Protein AF-A0A843RN71-F1 (afd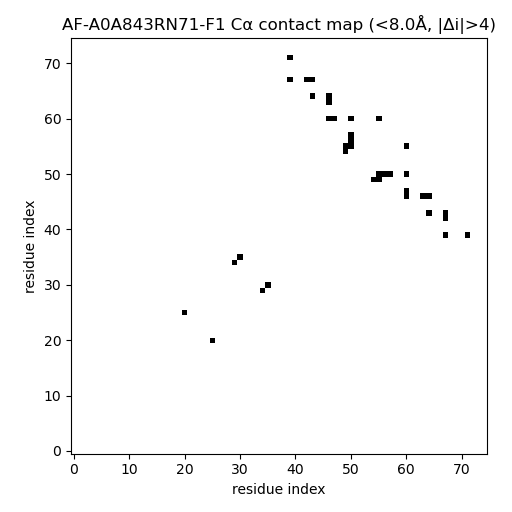b_monomer)

Radius of gyration: 21.61 Å; Cα contacts (8 Å, |Δi|>4): 19; chains: 1; bounding box: 66×31×25 Å

Mean predicted aligned error: 15.31 Å

Structure (mmCIF, N/CA/C/O backbone):
data_AF-A0A843RN71-F1
#
_entry.id   AF-A0A843RN71-F1
#
loop_
_atom_site.group_PDB
_atom_site.id
_atom_site.type_symbol
_atom_site.label_atom_id
_atom_site.label_alt_id
_atom_site.label_comp_id
_atom_site.label_asym_id
_atom_site.label_entity_id
_atom_site.label_seq_id
_atom_site.pdbx_PDB_ins_code
_atom_site.Cartn_x
_atom_site.Cartn_y
_atom_site.Cartn_z
_atom_site.occupancy
_atom_site.B_iso_or_equiv
_atom_site.auth_seq_id
_atom_site.auth_comp_id
_atom_site.auth_asym_id
_atom_site.auth_atom_id
_atom_site.pdbx_PDB_model_num
ATOM 1 N N . MET A 1 1 ? 54.416 -18.501 -13.448 1.00 51.78 1 MET A N 1
ATOM 2 C CA . MET A 1 1 ? 53.252 -19.400 -13.629 1.00 51.78 1 MET A CA 1
ATOM 3 C C . MET A 1 1 ? 52.343 -19.507 -12.396 1.00 51.78 1 MET A C 1
ATOM 5 O O . MET A 1 1 ? 51.224 -19.969 -12.533 1.00 51.78 1 MET A O 1
ATOM 9 N N . THR A 1 2 ? 52.750 -19.046 -11.205 1.00 55.12 2 THR A N 1
ATOM 10 C CA . THR A 1 2 ? 51.935 -19.128 -9.972 1.00 55.12 2 THR A CA 1
ATOM 11 C C . THR A 1 2 ? 50.889 -18.013 -9.824 1.00 55.12 2 THR A C 1
ATOM 13 O O . THR A 1 2 ? 49.813 -18.245 -9.282 1.00 55.12 2 THR A O 1
ATOM 16 N N . LYS A 1 3 ? 51.157 -16.810 -10.353 1.00 52.00 3 LYS A N 1
ATOM 17 C CA . LYS A 1 3 ? 50.245 -15.651 -10.253 1.00 52.00 3 LYS A CA 1
ATOM 18 C C . LYS A 1 3 ? 48.958 -15.805 -11.079 1.00 52.00 3 LYS A C 1
ATOM 20 O O . LYS A 1 3 ? 47.906 -15.334 -10.666 1.00 52.00 3 LYS A O 1
ATOM 25 N N . THR A 1 4 ? 49.032 -16.495 -12.217 1.00 57.81 4 THR A N 1
ATOM 26 C CA . THR A 1 4 ? 47.884 -16.753 -13.104 1.00 57.81 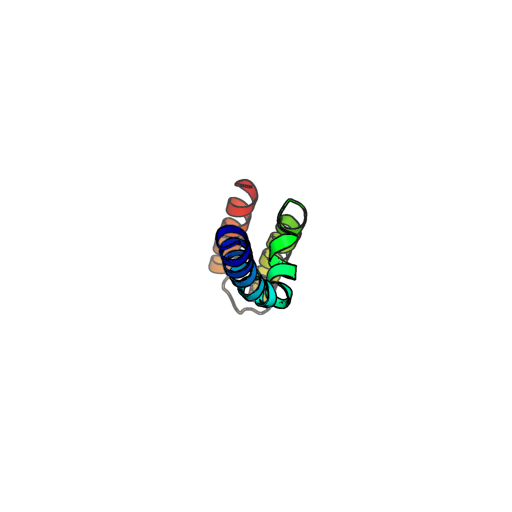4 THR A CA 1
ATOM 27 C C . THR A 1 4 ? 46.942 -17.814 -12.535 1.00 57.81 4 THR A C 1
ATOM 29 O O . THR A 1 4 ? 45.730 -17.667 -12.635 1.00 57.81 4 THR A O 1
ATOM 32 N N . ALA A 1 5 ? 47.483 -18.839 -11.867 1.00 58.59 5 ALA A N 1
ATOM 33 C CA . ALA A 1 5 ? 46.687 -19.859 -11.184 1.00 58.59 5 ALA A CA 1
ATOM 34 C C . ALA A 1 5 ? 45.936 -19.291 -9.965 1.00 58.59 5 ALA A C 1
ATOM 36 O O . ALA A 1 5 ? 44.770 -19.613 -9.751 1.00 58.59 5 ALA A O 1
ATOM 37 N N . ALA A 1 6 ? 46.572 -18.387 -9.208 1.00 60.03 6 ALA A N 1
A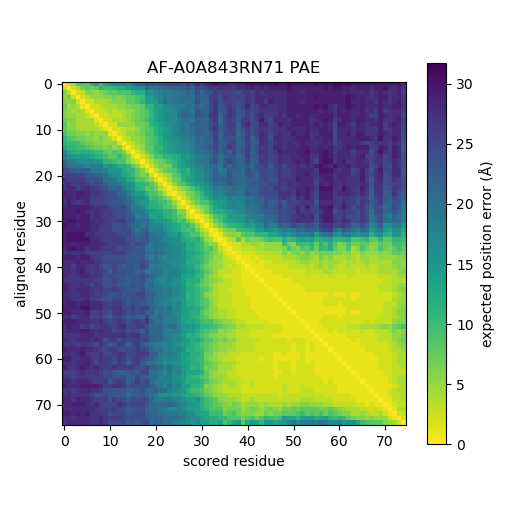TOM 38 C CA . ALA A 1 6 ? 45.932 -17.705 -8.083 1.00 60.03 6 ALA A CA 1
ATOM 39 C C . ALA A 1 6 ? 44.773 -16.796 -8.533 1.00 60.03 6 ALA A C 1
ATOM 41 O O . ALA A 1 6 ? 43.712 -16.797 -7.913 1.00 60.03 6 ALA A O 1
ATOM 42 N N . ALA A 1 7 ? 44.941 -16.075 -9.647 1.00 61.22 7 ALA A N 1
ATOM 43 C CA . ALA A 1 7 ? 43.882 -15.238 -10.210 1.00 61.22 7 ALA A CA 1
ATOM 44 C C . ALA A 1 7 ? 42.666 -16.062 -10.677 1.00 61.22 7 ALA A C 1
ATOM 46 O O . ALA A 1 7 ? 41.527 -15.660 -10.449 1.00 61.22 7 ALA A O 1
ATOM 47 N N . ALA A 1 8 ? 42.899 -17.240 -11.267 1.00 61.78 8 ALA A N 1
ATOM 48 C CA . ALA A 1 8 ? 41.829 -18.135 -11.707 1.00 61.78 8 ALA A CA 1
ATOM 49 C C . ALA A 1 8 ? 41.032 -18.736 -10.532 1.00 61.78 8 ALA A C 1
ATOM 51 O O . ALA A 1 8 ? 39.806 -18.826 -10.599 1.00 61.78 8 ALA A O 1
ATOM 52 N N . LEU A 1 9 ? 41.705 -19.085 -9.429 1.00 60.66 9 LEU A N 1
ATOM 53 C CA . LEU A 1 9 ? 41.047 -19.585 -8.217 1.00 60.66 9 LEU A CA 1
ATOM 54 C C . LEU A 1 9 ? 40.159 -18.521 -7.557 1.00 60.66 9 LEU A C 1
ATOM 56 O O . LEU A 1 9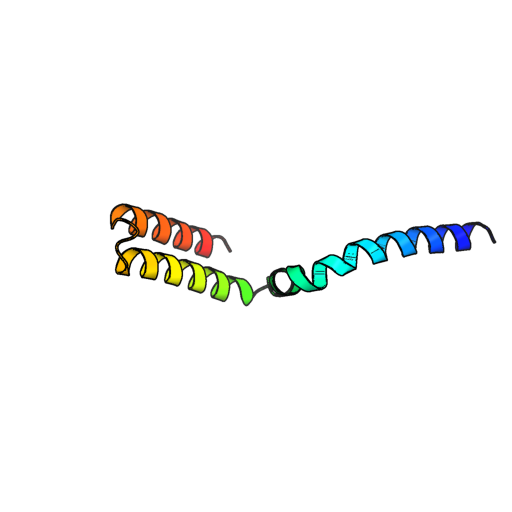 ? 39.019 -18.815 -7.202 1.00 60.66 9 LEU A O 1
ATOM 60 N N . ILE A 1 10 ? 40.632 -17.274 -7.468 1.00 63.66 10 ILE A N 1
ATOM 61 C CA . ILE A 1 10 ? 39.859 -16.165 -6.885 1.00 63.66 10 ILE A CA 1
ATOM 62 C C . ILE A 1 10 ? 38.638 -15.830 -7.756 1.00 63.66 10 ILE A C 1
ATOM 64 O O . ILE A 1 10 ? 37.550 -15.612 -7.229 1.00 63.66 10 ILE A O 1
ATOM 68 N N . ALA A 1 11 ? 38.780 -15.863 -9.085 1.00 61.00 11 ALA A N 1
ATOM 69 C CA . ALA A 1 11 ? 37.668 -15.623 -10.005 1.00 61.00 11 ALA A CA 1
ATOM 70 C C . ALA A 1 11 ? 36.562 -16.693 -9.903 1.00 61.00 11 ALA A C 1
ATOM 72 O O . ALA A 1 11 ? 35.380 -16.370 -10.007 1.00 61.00 11 ALA A O 1
ATOM 73 N N . SER A 1 12 ? 36.922 -17.955 -9.637 1.00 59.47 12 SER A N 1
ATOM 74 C CA . SER A 1 12 ? 35.944 -19.048 -9.500 1.00 59.47 12 SER A CA 1
ATOM 75 C C . SER A 1 12 ? 35.030 -18.907 -8.273 1.00 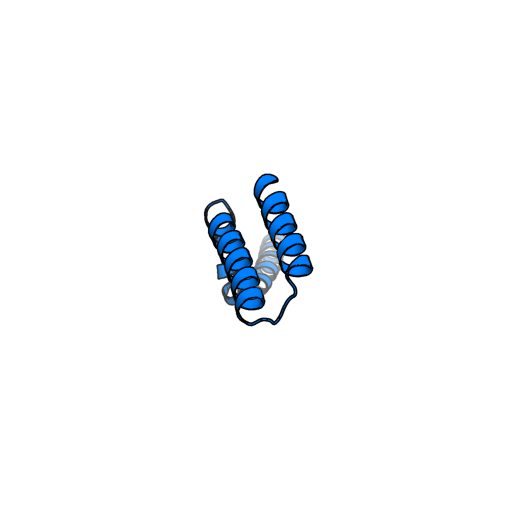59.47 12 SER A C 1
ATOM 77 O O . SER A 1 12 ? 33.890 -19.370 -8.290 1.00 59.47 12 SER A O 1
ATOM 79 N N . MET A 1 13 ? 35.487 -18.199 -7.235 1.00 58.88 13 MET A N 1
ATOM 80 C CA . MET A 1 13 ? 34.746 -18.000 -5.986 1.00 58.88 13 MET A CA 1
ATOM 81 C C . MET A 1 13 ? 33.578 -17.005 -6.139 1.00 58.88 13 MET A C 1
ATOM 83 O O . MET A 1 13 ? 32.590 -17.098 -5.414 1.00 58.88 13 MET A O 1
ATOM 87 N N . PHE A 1 14 ? 33.646 -16.103 -7.126 1.00 57.69 14 PHE A N 1
ATOM 88 C CA . PHE A 1 14 ? 32.576 -15.147 -7.447 1.00 57.69 14 PHE A CA 1
ATOM 89 C C . PHE A 1 14 ? 31.442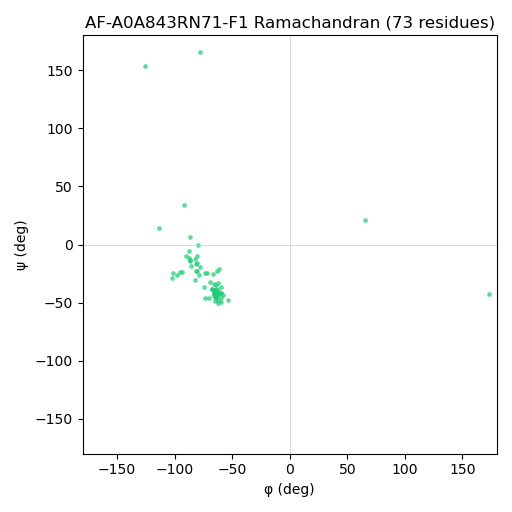 -15.744 -8.293 1.00 57.69 14 PHE A C 1
ATOM 91 O O . PHE A 1 14 ? 30.363 -15.163 -8.365 1.00 57.69 14 PHE A O 1
ATOM 98 N N . LEU A 1 15 ? 31.651 -16.902 -8.928 1.00 56.88 15 LEU A N 1
ATOM 99 C CA . LEU A 1 15 ? 30.626 -17.528 -9.772 1.00 56.88 15 LEU A CA 1
ATOM 100 C C . LEU A 1 15 ? 29.592 -18.323 -8.960 1.00 56.88 15 LEU A C 1
ATOM 102 O O . LEU A 1 15 ? 28.465 -18.507 -9.416 1.00 56.88 15 LEU A O 1
ATOM 106 N N . VAL A 1 16 ? 29.932 -18.756 -7.741 1.00 55.75 16 VAL A N 1
ATOM 107 C CA . VAL A 1 16 ? 29.030 -19.561 -6.895 1.00 55.75 16 VAL A CA 1
ATOM 108 C C . VAL A 1 16 ? 27.994 -18.693 -6.162 1.00 55.75 16 VAL A C 1
ATOM 110 O O . VAL A 1 16 ? 26.907 -19.170 -5.848 1.00 55.75 16 VAL A O 1
ATOM 113 N N . THR A 1 17 ? 28.259 -17.399 -5.956 1.00 55.53 17 THR A N 1
ATOM 114 C CA . THR A 1 17 ? 27.310 -16.475 -5.302 1.00 55.53 17 THR A CA 1
ATOM 115 C C . THR A 1 17 ? 26.234 -15.925 -6.250 1.00 55.53 17 THR A C 1
ATOM 117 O O . THR A 1 17 ? 25.238 -15.372 -5.791 1.00 55.53 17 THR A O 1
ATOM 120 N N . GLY A 1 18 ? 26.386 -16.110 -7.567 1.00 49.03 18 GLY A N 1
ATOM 121 C CA . GLY A 1 18 ? 25.461 -15.590 -8.583 1.00 49.03 18 GLY A CA 1
ATOM 122 C C . GLY A 1 18 ? 24.262 -16.488 -8.911 1.00 49.03 18 GLY A C 1
ATOM 123 O O . GLY A 1 18 ? 23.299 -16.022 -9.514 1.00 49.03 18 GLY A O 1
ATOM 124 N N . CYS A 1 19 ? 24.265 -17.763 -8.509 1.00 51.38 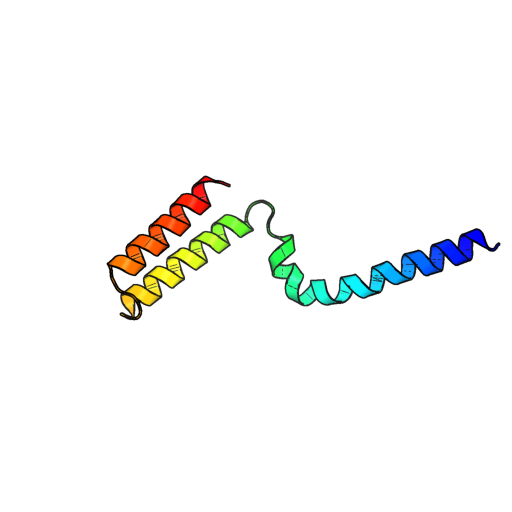19 CYS A N 1
ATOM 125 C CA . CYS A 1 19 ? 23.227 -18.707 -8.950 1.00 51.38 19 CYS A CA 1
ATOM 126 C C . CYS A 1 19 ? 21.914 -18.608 -8.145 1.00 51.38 19 CYS A C 1
ATOM 128 O O . CYS A 1 19 ? 20.862 -19.042 -8.606 1.00 51.38 19 CYS A O 1
ATOM 130 N N . GLN A 1 20 ? 21.933 -17.969 -6.970 1.00 47.12 20 GLN A N 1
ATOM 131 C CA . GLN A 1 20 ? 20.721 -17.734 -6.172 1.00 47.12 20 GLN A CA 1
ATOM 132 C C . GLN A 1 20 ? 19.993 -16.428 -6.558 1.00 47.12 20 GLN A C 1
ATOM 134 O O . GLN A 1 20 ? 18.831 -16.223 -6.204 1.00 47.12 20 GLN A O 1
ATOM 139 N N . ALA A 1 21 ? 20.639 -15.568 -7.353 1.00 49.41 21 ALA A N 1
ATOM 140 C CA . ALA A 1 21 ? 20.057 -14.332 -7.869 1.00 49.41 21 ALA A CA 1
ATOM 141 C C . ALA A 1 21 ? 19.151 -14.544 -9.095 1.00 49.41 21 ALA A C 1
ATOM 143 O O . ALA A 1 21 ? 18.430 -13.632 -9.474 1.00 49.41 21 ALA A O 1
ATOM 144 N N . LEU A 1 22 ? 19.113 -15.728 -9.709 1.00 48.97 22 LEU A N 1
ATOM 145 C CA . LEU A 1 22 ? 18.206 -15.977 -10.839 1.00 48.97 22 LEU A CA 1
ATOM 146 C C . LEU A 1 22 ? 16.755 -16.236 -10.410 1.00 48.97 22 LEU A C 1
ATOM 148 O O . LEU A 1 22 ? 15.845 -16.038 -11.207 1.00 48.97 22 LEU A O 1
ATOM 152 N N . VAL A 1 23 ? 16.524 -16.597 -9.144 1.00 50.72 23 VAL A N 1
ATOM 153 C CA . VAL A 1 23 ? 15.168 -16.791 -8.598 1.00 50.72 23 VAL A CA 1
ATOM 154 C C . VAL A 1 23 ? 14.720 -15.593 -7.745 1.00 50.72 23 VAL A C 1
ATOM 156 O O . VAL A 1 23 ? 13.536 -15.274 -7.722 1.00 50.72 23 VAL A O 1
ATOM 159 N N . GLY A 1 24 ? 15.650 -14.868 -7.104 1.00 43.59 24 GLY A N 1
ATOM 160 C CA . GLY A 1 24 ? 15.346 -13.652 -6.324 1.00 43.59 24 GLY A CA 1
ATOM 161 C C . GLY A 1 24 ? 15.654 -12.316 -7.022 1.00 43.59 24 GLY A C 1
ATOM 162 O O . GLY A 1 24 ? 15.049 -11.294 -6.708 1.00 43.59 24 GLY A O 1
ATOM 163 N N . GLY A 1 25 ? 16.573 -12.294 -7.988 1.00 44.72 25 GLY A N 1
ATOM 164 C CA . GLY A 1 25 ? 17.040 -11.086 -8.682 1.00 44.72 25 GLY A CA 1
ATOM 165 C C . GLY A 1 25 ? 16.195 -10.681 -9.888 1.00 44.72 25 GLY A C 1
ATOM 166 O O . GLY A 1 25 ? 16.266 -9.527 -10.302 1.00 44.72 25 GLY A O 1
ATOM 167 N N . ALA A 1 26 ? 15.310 -11.554 -10.379 1.00 47.88 26 ALA A N 1
ATOM 168 C CA . ALA A 1 26 ? 14.257 -11.146 -11.313 1.00 47.88 26 ALA A CA 1
ATOM 169 C C . ALA A 1 26 ? 13.304 -10.101 -10.692 1.00 47.88 26 ALA A C 1
ATOM 171 O O . ALA A 1 26 ? 12.677 -9.334 -11.414 1.00 47.88 26 ALA A O 1
ATOM 172 N N . VAL A 1 27 ? 13.244 -10.022 -9.356 1.00 51.19 27 VAL A N 1
ATOM 173 C CA . VAL A 1 27 ? 12.472 -9.004 -8.625 1.00 51.19 27 VAL A CA 1
ATOM 174 C C . VAL A 1 27 ? 13.346 -7.803 -8.218 1.00 51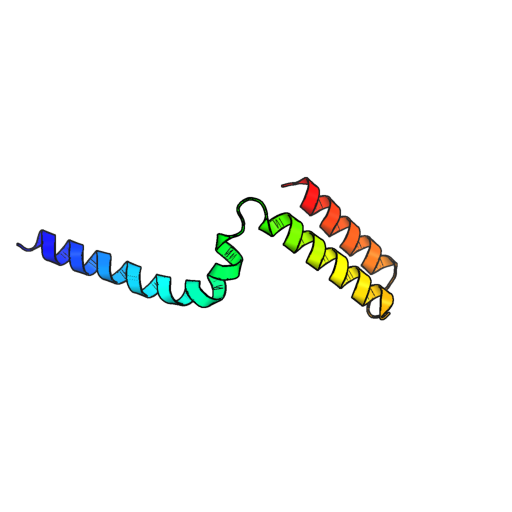.19 27 VAL A C 1
ATOM 176 O O . VAL A 1 27 ? 12.832 -6.703 -8.050 1.00 51.19 27 VAL A O 1
ATOM 179 N N . GLY A 1 28 ? 14.670 -7.977 -8.101 1.00 45.84 28 GLY A N 1
ATOM 180 C CA . GLY A 1 28 ? 15.594 -6.945 -7.605 1.00 45.84 28 GLY A CA 1
ATOM 181 C C . GLY A 1 28 ? 16.345 -6.131 -8.670 1.00 45.84 28 GLY A C 1
ATOM 182 O O . GLY A 1 28 ? 16.714 -4.993 -8.401 1.00 45.84 28 GLY A O 1
ATOM 183 N N . ALA A 1 29 ? 16.565 -6.663 -9.879 1.00 48.00 29 ALA A N 1
ATOM 184 C CA . ALA A 1 29 ? 17.345 -5.981 -10.925 1.00 48.00 29 ALA A CA 1
ATOM 185 C C . ALA A 1 29 ? 16.508 -5.075 -11.856 1.00 48.00 29 ALA A C 1
ATOM 187 O O . ALA A 1 29 ? 17.072 -4.296 -12.618 1.00 48.00 29 ALA A O 1
ATOM 188 N N . GLY A 1 30 ? 15.171 -5.127 -11.777 1.00 45.94 30 GLY A N 1
ATOM 189 C CA . GLY A 1 30 ? 14.261 -4.192 -12.467 1.00 45.94 30 GLY A CA 1
ATOM 190 C C . GLY A 1 30 ? 13.961 -2.902 -11.683 1.00 45.94 30 GLY A C 1
ATOM 191 O O . GLY A 1 30 ? 13.096 -2.118 -12.075 1.00 45.94 30 GLY A O 1
ATOM 192 N N . ALA A 1 31 ? 14.641 -2.691 -10.553 1.00 50.81 31 ALA A N 1
ATOM 193 C CA . ALA A 1 31 ? 14.345 -1.669 -9.548 1.00 50.81 31 ALA A CA 1
ATOM 194 C C . ALA A 1 31 ? 15.080 -0.327 -9.757 1.00 50.81 31 ALA A C 1
ATOM 196 O O . ALA A 1 31 ? 15.431 0.332 -8.784 1.00 50.81 31 ALA A O 1
ATOM 197 N N . THR A 1 32 ? 15.327 0.098 -11.000 1.00 53.84 32 THR A N 1
ATOM 198 C CA . THR A 1 32 ? 15.993 1.390 -11.285 1.00 53.84 32 THR A CA 1
ATOM 199 C C . THR A 1 32 ? 15.108 2.429 -11.988 1.00 53.84 32 THR A C 1
ATOM 201 O O . THR A 1 32 ? 15.610 3.455 -12.427 1.00 53.84 32 THR A O 1
ATOM 204 N N . GLY A 1 33 ? 13.783 2.235 -12.035 1.00 49.94 33 GLY A N 1
ATOM 205 C CA . GLY A 1 33 ? 12.853 3.323 -12.392 1.00 49.94 33 GLY A CA 1
ATOM 206 C C . GLY A 1 33 ? 11.392 2.901 -12.562 1.00 49.94 33 GLY A C 1
ATOM 207 O O . GLY A 1 33 ? 10.504 3.557 -12.042 1.00 49.94 33 GLY A O 1
ATOM 208 N N . GLY A 1 34 ? 11.126 1.761 -13.211 1.00 54.44 34 GLY A N 1
ATOM 209 C CA . GLY A 1 34 ? 9.748 1.293 -13.459 1.00 54.44 34 GLY A CA 1
ATOM 210 C C . GLY A 1 34 ? 9.187 0.333 -12.402 1.00 54.44 34 GLY A C 1
ATOM 211 O O . GLY A 1 34 ? 7.976 0.215 -12.236 1.00 54.44 34 GLY A O 1
ATOM 212 N N . GLY A 1 35 ? 10.054 -0.362 -11.657 1.00 57.53 35 GLY A N 1
ATOM 213 C CA . GLY A 1 35 ? 9.624 -1.322 -10.634 1.00 57.53 35 GLY A CA 1
ATOM 214 C C . GLY A 1 35 ? 9.022 -0.675 -9.384 1.00 57.53 35 GLY A C 1
ATOM 215 O O . GLY A 1 35 ? 8.220 -1.307 -8.698 1.00 57.53 35 GLY A O 1
ATOM 216 N N . TYR A 1 36 ? 9.375 0.579 -9.088 1.00 63.28 36 TYR A N 1
ATOM 217 C CA . TYR A 1 36 ? 8.907 1.254 -7.880 1.00 63.28 36 TYR A CA 1
ATOM 218 C C . TYR A 1 36 ? 7.436 1.655 -7.967 1.00 63.28 36 TYR A C 1
ATOM 220 O O . TYR A 1 36 ? 6.671 1.354 -7.054 1.00 63.28 36 TYR A O 1
ATOM 228 N N . GLU A 1 37 ? 7.018 2.240 -9.091 1.00 64.62 37 GLU A N 1
ATOM 229 C CA . GLU A 1 37 ? 5.618 2.600 -9.336 1.00 64.62 37 GLU A CA 1
ATOM 230 C C . GLU A 1 37 ? 4.710 1.366 -9.247 1.00 64.62 37 GLU A C 1
ATOM 232 O O . GLU A 1 37 ? 3.673 1.382 -8.580 1.00 64.62 37 GLU A O 1
ATOM 237 N N . VAL A 1 38 ? 5.149 0.252 -9.844 1.00 71.81 38 VAL A N 1
ATOM 238 C CA . VAL A 1 38 ? 4.439 -1.033 -9.806 1.00 71.81 38 VAL A CA 1
ATOM 239 C C . VAL A 1 38 ? 4.374 -1.581 -8.381 1.00 71.81 38 VAL A C 1
ATOM 241 O O . VAL A 1 38 ? 3.318 -2.025 -7.928 1.00 71.81 38 VAL A O 1
ATOM 244 N N . HIS A 1 39 ? 5.484 -1.536 -7.645 1.00 74.75 39 HIS A N 1
ATOM 245 C CA . HIS A 1 39 ? 5.541 -2.019 -6.272 1.00 74.75 39 HIS A CA 1
ATOM 246 C C . HIS A 1 39 ? 4.635 -1.205 -5.336 1.00 74.75 39 HIS A C 1
ATOM 248 O O . HIS A 1 39 ? 3.856 -1.792 -4.584 1.00 74.75 39 HIS A O 1
ATOM 254 N N . MET A 1 40 ? 4.670 0.127 -5.426 1.00 78.94 40 MET A N 1
ATOM 255 C CA . MET A 1 40 ? 3.803 1.016 -4.648 1.00 78.94 40 MET A CA 1
ATOM 256 C C . MET A 1 40 ? 2.327 0.793 -4.980 1.00 78.94 40 MET A C 1
ATOM 258 O O . MET A 1 40 ? 1.501 0.684 -4.073 1.00 78.94 40 MET A O 1
ATOM 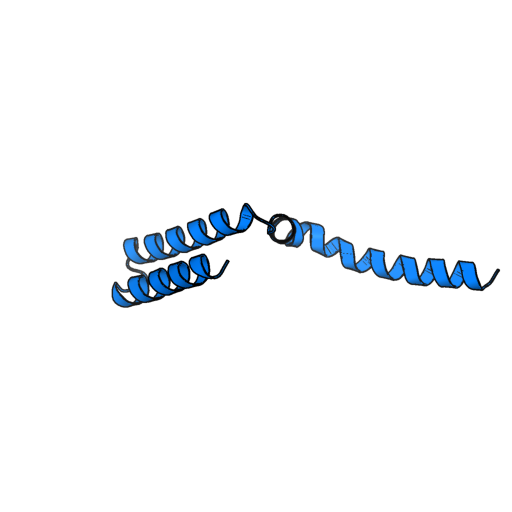262 N N . ASN A 1 41 ? 1.986 0.650 -6.263 1.00 82.69 41 ASN A N 1
ATOM 263 C CA . ASN A 1 41 ? 0.608 0.390 -6.671 1.00 82.69 41 ASN A CA 1
ATOM 264 C C . ASN A 1 41 ? 0.097 -0.957 -6.132 1.00 82.69 41 ASN A C 1
ATOM 266 O O . ASN A 1 41 ? -1.013 -1.042 -5.608 1.00 82.69 41 ASN A O 1
ATOM 270 N N . ASN A 1 42 ? 0.936 -1.996 -6.161 1.00 86.50 42 ASN A N 1
ATOM 271 C CA . ASN A 1 42 ? 0.605 -3.300 -5.585 1.00 86.50 42 ASN A CA 1
ATOM 272 C C . ASN A 1 42 ? 0.377 -3.222 -4.067 1.00 86.50 42 ASN A C 1
ATOM 274 O O . ASN A 1 42 ? -0.549 -3.852 -3.552 1.00 86.50 42 ASN A O 1
ATOM 278 N N . GLN A 1 43 ? 1.180 -2.429 -3.349 1.00 88.00 43 GLN A N 1
ATOM 279 C CA . GLN A 1 43 ? 0.993 -2.221 -1.912 1.00 88.00 43 GLN A CA 1
ATOM 280 C C . GLN A 1 43 ? -0.316 -1.487 -1.598 1.00 88.00 43 GLN A C 1
ATOM 282 O O . GLN A 1 43 ? -1.060 -1.926 -0.719 1.00 88.00 43 GLN A O 1
ATOM 287 N N . LYS A 1 44 ? -0.649 -0.427 -2.349 1.00 90.50 44 LYS A N 1
ATOM 288 C CA . LYS A 1 44 ? -1.930 0.286 -2.192 1.00 90.50 44 LYS A CA 1
ATOM 289 C C . LYS A 1 44 ? -3.121 -0.640 -2.424 1.00 90.50 44 LYS A C 1
ATOM 291 O O . LYS A 1 44 ? -4.037 -0.662 -1.606 1.00 90.50 44 LYS A O 1
ATOM 296 N N . ASN A 1 45 ? -3.078 -1.434 -3.495 1.00 92.50 45 ASN A N 1
ATOM 297 C CA . ASN A 1 45 ? -4.153 -2.364 -3.843 1.00 92.50 45 ASN A CA 1
ATOM 298 C C . ASN A 1 45 ? -4.376 -3.417 -2.754 1.00 92.50 45 ASN A C 1
ATOM 300 O O . ASN A 1 45 ? -5.518 -3.687 -2.397 1.00 92.50 45 ASN A O 1
ATOM 304 N N . ARG A 1 46 ? -3.303 -3.961 -2.168 1.00 93.50 46 ARG A N 1
ATOM 305 C CA . ARG A 1 46 ? -3.415 -4.917 -1.058 1.00 93.50 46 ARG A CA 1
ATOM 306 C C . ARG A 1 46 ? -4.073 -4.292 0.176 1.00 93.50 46 ARG A C 1
ATOM 308 O O . ARG A 1 46 ? -4.932 -4.919 0.785 1.00 93.50 46 ARG A O 1
ATOM 315 N N . VAL A 1 47 ? -3.691 -3.067 0.542 1.00 95.31 47 VAL A N 1
ATOM 316 C CA . VAL A 1 47 ? -4.283 -2.363 1.695 1.00 95.31 47 VAL A CA 1
ATOM 317 C C . VAL A 1 47 ? -5.767 -2.066 1.459 1.00 95.31 47 VAL A C 1
ATOM 319 O O . VAL A 1 47 ? -6.568 -2.230 2.377 1.00 95.31 47 VAL A O 1
ATOM 322 N N . GLN A 1 48 ? -6.142 -1.683 0.235 1.00 95.19 48 GLN A N 1
ATOM 323 C CA . GLN A 1 48 ? -7.544 -1.501 -0.148 1.00 95.19 48 GLN A CA 1
ATOM 324 C C . GLN A 1 48 ? -8.325 -2.815 -0.050 1.00 95.19 48 GLN A C 1
ATOM 326 O O . GLN A 1 48 ? -9.376 -2.855 0.577 1.00 95.19 48 GLN A O 1
ATOM 331 N N . GLU A 1 49 ? -7.786 -3.902 -0.601 1.00 97.19 49 GLU A N 1
ATOM 332 C CA . GLU A 1 49 ? -8.416 -5.221 -0.558 1.00 97.19 49 GLU A CA 1
ATOM 333 C C . GLU A 1 49 ? -8.629 -5.708 0.882 1.00 97.19 49 GLU A C 1
ATOM 335 O O . GLU A 1 49 ? -9.682 -6.258 1.208 1.00 97.19 49 GLU A O 1
ATOM 340 N N . ASP A 1 50 ? -7.650 -5.502 1.763 1.00 97.12 50 ASP A N 1
ATOM 341 C CA . ASP A 1 50 ? -7.776 -5.867 3.172 1.00 97.12 50 ASP A CA 1
ATOM 342 C C . ASP A 1 50 ? -8.844 -5.026 3.889 1.00 97.12 50 ASP A C 1
ATOM 344 O O . ASP A 1 50 ? -9.546 -5.550 4.758 1.00 97.12 50 ASP A O 1
ATOM 348 N N . PHE A 1 51 ? -9.013 -3.755 3.513 1.00 97.06 51 PHE A N 1
ATOM 349 C CA . PHE A 1 51 ? -10.090 -2.911 4.034 1.00 97.06 51 PHE A CA 1
ATOM 350 C C . PHE A 1 51 ? -11.462 -3.358 3.514 1.00 97.06 51 PHE A C 1
ATOM 352 O O . PHE A 1 51 ? -12.378 -3.556 4.310 1.00 97.06 51 PHE A O 1
ATOM 359 N N . ASP A 1 52 ? -11.584 -3.617 2.210 1.00 96.62 52 ASP A N 1
ATOM 360 C CA . ASP A 1 52 ? -12.827 -4.070 1.572 1.00 96.62 52 ASP A CA 1
ATOM 361 C C . ASP A 1 52 ? -13.282 -5.435 2.110 1.00 96.62 52 ASP A C 1
ATOM 363 O O . ASP A 1 52 ? -14.475 -5.700 2.253 1.00 96.62 52 ASP A O 1
ATOM 367 N N . LYS A 1 53 ? -12.326 -6.302 2.467 1.00 97.69 53 LYS A N 1
ATOM 368 C CA . LYS A 1 53 ? -12.583 -7.600 3.111 1.00 97.69 53 LYS A CA 1
ATOM 369 C C . LYS A 1 53 ? -12.847 -7.498 4.615 1.00 97.69 53 LYS A C 1
ATOM 371 O O . LYS A 1 53 ? -13.046 -8.531 5.252 1.00 97.69 53 LYS A O 1
ATOM 376 N N . GLY A 1 54 ? -12.808 -6.297 5.194 1.00 96.19 54 GLY A N 1
ATOM 377 C CA . GLY A 1 54 ? -12.988 -6.073 6.629 1.00 96.19 54 GLY A CA 1
ATOM 378 C C . GLY A 1 54 ? -11.881 -6.682 7.496 1.00 96.19 54 GLY A C 1
ATOM 379 O O . GLY A 1 54 ? -12.106 -6.944 8.675 1.00 96.19 54 GLY A O 1
ATOM 380 N N . ARG A 1 55 ? -10.696 -6.944 6.926 1.00 97.38 55 ARG A N 1
ATOM 381 C CA . ARG A 1 55 ? -9.532 -7.490 7.648 1.00 97.38 55 ARG A CA 1
ATOM 382 C C . ARG A 1 55 ? -8.796 -6.427 8.455 1.00 97.38 55 ARG A C 1
ATOM 384 O O . ARG A 1 55 ? -8.135 -6.770 9.429 1.00 97.38 55 ARG A O 1
ATOM 391 N N . ILE A 1 56 ? -8.892 -5.165 8.038 1.00 97.50 56 ILE A N 1
ATOM 392 C CA . ILE A 1 56 ? -8.317 -4.011 8.736 1.00 97.50 56 ILE A CA 1
ATOM 393 C C . ILE A 1 56 ? -9.392 -2.964 9.009 1.00 97.50 56 ILE A C 1
ATOM 395 O O . ILE A 1 56 ? -10.386 -2.853 8.290 1.00 97.50 56 ILE A O 1
ATOM 399 N N . THR A 1 57 ? -9.183 -2.171 10.055 1.00 97.31 57 THR A N 1
ATOM 400 C CA . THR A 1 57 ? -10.081 -1.068 10.404 1.00 97.31 57 THR A CA 1
ATOM 401 C C . THR A 1 57 ? -9.838 0.145 9.502 1.00 97.31 57 THR A C 1
ATOM 403 O O . THR A 1 57 ? -8.806 0.263 8.838 1.00 97.31 57 THR A O 1
ATOM 406 N N . LYS A 1 58 ? -10.775 1.102 9.502 1.00 96.25 58 LYS A N 1
ATOM 407 C CA . LYS A 1 58 ? -10.621 2.373 8.771 1.00 96.25 58 LYS A CA 1
ATOM 408 C C . LYS A 1 58 ? -9.397 3.174 9.231 1.00 96.25 58 LYS A C 1
ATOM 410 O O . LYS A 1 58 ? -8.744 3.830 8.419 1.00 96.25 58 LYS A O 1
ATOM 415 N N . GLU A 1 59 ? -9.097 3.131 10.526 1.00 96.88 59 GLU A N 1
ATOM 416 C CA . GLU A 1 59 ? -7.927 3.792 11.106 1.00 96.88 59 GLU A CA 1
ATOM 417 C C . GLU A 1 59 ? -6.635 3.171 10.570 1.00 96.88 59 GLU A C 1
ATOM 419 O O . GLU A 1 59 ? -5.777 3.877 10.042 1.00 96.88 59 GLU A O 1
ATOM 424 N N . GLU A 1 60 ? -6.543 1.841 10.587 1.00 95.69 60 GLU A N 1
ATOM 425 C CA . GLU A 1 60 ? -5.376 1.124 10.085 1.00 95.69 60 GLU A CA 1
ATOM 426 C C . GLU A 1 60 ? -5.188 1.284 8.570 1.00 95.69 60 GLU A C 1
ATOM 428 O O . GLU A 1 60 ? -4.070 1.530 8.114 1.00 95.69 60 GLU A O 1
ATOM 433 N N . TYR A 1 61 ? -6.275 1.242 7.792 1.00 96.62 61 TYR A N 1
ATOM 434 C CA . TYR A 1 61 ? -6.258 1.586 6.368 1.00 96.62 61 TYR A CA 1
ATOM 435 C C . TYR A 1 61 ? -5.643 2.975 6.139 1.00 96.62 61 TYR A C 1
ATOM 437 O O . TYR A 1 61 ? -4.742 3.137 5.316 1.00 96.62 61 TYR A O 1
ATOM 445 N N . THR A 1 62 ? -6.084 3.970 6.914 1.00 96.56 62 THR A N 1
ATOM 446 C CA . THR A 1 62 ? -5.628 5.359 6.779 1.00 96.56 62 THR A CA 1
ATOM 447 C C . THR A 1 62 ? -4.148 5.503 7.127 1.00 96.56 62 THR A C 1
ATOM 449 O O . THR A 1 62 ? -3.414 6.179 6.404 1.00 96.56 62 THR A O 1
ATOM 452 N N . ILE A 1 63 ? -3.686 4.854 8.198 1.00 96.38 63 ILE A N 1
ATOM 453 C CA . ILE A 1 63 ? -2.275 4.872 8.609 1.00 96.38 63 ILE A CA 1
ATOM 454 C C . ILE A 1 63 ? -1.397 4.247 7.522 1.00 96.38 63 ILE A C 1
ATOM 456 O O . ILE A 1 63 ? -0.423 4.865 7.088 1.00 96.38 63 ILE A O 1
ATOM 460 N N . ARG A 1 64 ? -1.762 3.053 7.040 1.00 95.50 64 ARG A N 1
ATOM 461 C CA . ARG A 1 64 ? -1.001 2.324 6.014 1.00 95.50 64 ARG A CA 1
ATOM 462 C C . ARG A 1 64 ? -0.971 3.080 4.684 1.00 95.50 64 ARG A C 1
ATOM 464 O O . ARG A 1 64 ? 0.083 3.186 4.065 1.00 95.50 64 ARG A O 1
ATOM 471 N N . MET A 1 65 ? -2.093 3.672 4.270 1.00 94.25 65 MET A N 1
ATOM 472 C CA . MET A 1 65 ? -2.155 4.463 3.038 1.00 94.25 65 MET A CA 1
ATOM 473 C C . MET A 1 65 ? -1.296 5.735 3.123 1.00 94.25 65 MET A C 1
ATOM 475 O O . MET A 1 65 ? -0.611 6.077 2.160 1.00 94.25 65 MET A O 1
ATOM 479 N N . ASN A 1 66 ? -1.272 6.402 4.284 1.00 93.12 66 ASN A N 1
ATOM 480 C CA . ASN A 1 66 ? -0.396 7.554 4.520 1.00 93.12 66 ASN A CA 1
ATOM 481 C C . ASN A 1 66 ? 1.087 7.171 4.483 1.00 93.12 66 ASN A C 1
ATOM 483 O O . ASN A 1 66 ? 1.889 7.909 3.919 1.00 93.12 66 ASN A O 1
ATOM 487 N N . GLN A 1 67 ? 1.464 6.031 5.069 1.00 89.69 67 GLN A N 1
ATOM 488 C CA . GLN A 1 67 ? 2.845 5.543 5.018 1.00 89.69 67 GLN A CA 1
ATOM 489 C C . GLN A 1 67 ? 3.294 5.315 3.572 1.00 89.69 67 GLN A C 1
ATOM 491 O O . GLN A 1 67 ? 4.306 5.877 3.166 1.00 89.69 67 GLN A O 1
ATOM 496 N N . ILE A 1 68 ? 2.486 4.610 2.773 1.00 88.06 68 ILE A N 1
ATOM 497 C CA . ILE A 1 68 ? 2.790 4.359 1.357 1.00 88.06 68 ILE A CA 1
ATOM 498 C C . ILE A 1 68 ? 2.922 5.674 0.570 1.00 88.06 68 ILE A C 1
ATOM 500 O O . ILE A 1 68 ? 3.834 5.816 -0.239 1.00 88.06 68 ILE A O 1
ATOM 504 N N . GLN A 1 69 ? 2.049 6.659 0.815 1.00 86.25 69 GLN A N 1
ATOM 505 C CA . GLN A 1 69 ? 2.144 7.969 0.158 1.00 86.25 69 GLN A CA 1
ATOM 506 C C . GLN A 1 69 ? 3.423 8.726 0.523 1.00 86.25 69 GLN A C 1
ATOM 508 O O . GLN A 1 69 ? 4.077 9.269 -0.366 1.00 86.25 69 GLN A O 1
ATOM 513 N N . ARG A 1 70 ? 3.797 8.766 1.808 1.00 85.69 70 ARG A N 1
ATOM 514 C CA . ARG A 1 70 ? 5.033 9.439 2.227 1.00 85.69 70 ARG A CA 1
ATOM 515 C C . ARG A 1 70 ? 6.264 8.762 1.646 1.00 85.69 70 ARG A C 1
ATOM 517 O O . ARG A 1 70 ? 7.158 9.458 1.181 1.00 85.69 70 ARG A O 1
ATOM 524 N N . ASP A 1 71 ? 6.292 7.435 1.656 1.00 80.50 71 ASP A N 1
ATOM 525 C CA . ASP A 1 71 ? 7.419 6.681 1.119 1.00 80.50 71 ASP A CA 1
ATOM 526 C C . ASP A 1 71 ? 7.542 6.924 -0.389 1.00 80.50 71 ASP A C 1
ATOM 528 O O . ASP A 1 71 ? 8.645 7.185 -0.861 1.00 80.50 71 ASP A O 1
ATOM 532 N N . SER A 1 72 ? 6.412 6.985 -1.113 1.00 71.19 72 SER A N 1
ATOM 533 C CA . SER A 1 72 ? 6.381 7.286 -2.553 1.00 71.19 72 SER A CA 1
ATOM 534 C C . SER A 1 72 ? 6.898 8.675 -2.935 1.00 71.19 72 SER A C 1
ATOM 536 O O . SER A 1 72 ? 7.304 8.872 -4.075 1.00 71.19 72 SER A O 1
ATOM 538 N N . PHE A 1 73 ? 6.887 9.631 -2.002 1.00 66.25 73 PHE A N 1
ATOM 539 C CA . PHE A 1 73 ? 7.363 10.997 -2.231 1.00 66.25 73 PHE A CA 1
ATOM 540 C C . PHE A 1 73 ? 8.876 11.151 -2.006 1.00 66.25 73 PHE A C 1
ATOM 542 O O . PHE A 1 73 ? 9.461 12.135 -2.445 1.00 66.25 73 PHE A O 1
ATOM 549 N N . ILE A 1 74 ? 9.509 10.214 -1.292 1.00 64.12 74 ILE A N 1
ATOM 550 C CA . ILE A 1 74 ? 10.942 10.276 -0.951 1.00 64.12 74 ILE A CA 1
ATOM 551 C C . ILE A 1 74 ? 11.831 9.657 -2.052 1.00 64.12 74 ILE A C 1
ATOM 553 O O . ILE A 1 74 ? 13.055 9.764 -1.970 1.00 64.12 74 ILE A O 1
ATOM 557 N N . GLN A 1 75 ? 11.244 9.045 -3.089 1.00 55.34 75 GLN A N 1
ATOM 558 C CA . GLN A 1 75 ? 11.985 8.542 -4.252 1.00 55.34 75 GLN A CA 1
ATOM 559 C C . GLN A 1 75 ? 12.399 9.649 -5.230 1.00 55.34 75 GLN A C 1
ATOM 561 O O . GLN A 1 75 ? 11.574 10.547 -5.502 1.00 55.34 75 GLN A O 1
#

Sequence (75 aa):
MTKTAAAALIASMFLVTGCQALVGGAVGAGATGGGYEVHMNNQKNRVQEDFDKGRITKEEYTIRMNQIQRDSFIQ

Secondary structure (DSSP, 8-state):
-HHHHHHHHHHHHTTSTTTTHHHHHHHHTTTTTTHHHHHHHHHHHHHHHHHHTTSS-HHHHHHHHHHHHHHHH--

pLDDT: mean 71.71, std 19.33, range [43.59, 97.69]

Foldseek 3Di:
DVVVVVVVVVVVVVVVVCPVCVVVVVLVVVPPPPSLVVVLVVQLVVLVVCVVVVVDDPVVSVVSNVVSVVVVVVD

Solvent-accessible surface area (backbone atoms only — not comparable to full-atom values): 4494 Å² total; per-residue (Å²): 123,66,72,62,57,52,53,53,56,60,57,57,62,64,60,70,71,54,70,67,40,72,79,56,32,76,72,58,74,55,61,84,70,68,41,54,61,54,49,53,50,53,52,53,52,50,50,50,51,34,40,78,69,66,75,43,51,74,66,54,43,50,53,53,52,51,51,54,54,56,57,64,68,74,110